Protein AF-A0A6F9EFD5-F1 (afdb_monomer_lite)

Organism: NCBI:txid2055160

InterPro domains:
  IPR036928 Amidase signature (AS) superfamily [G3DSA:3.90.1300.10] (2-89)
  IPR036928 Amidase signature (AS) superfamily [SSF75304] (5-78)

Sequence (106 aa):
MTDYMTVLEMLSALERGTMTREELATRVWERLDVLEPKVQAFLYVDPEAADRIADPPGSGPLSGIPVGVKDMIDVAGSRRPGVPAPITGCRPRTPHAWPSFGKPGR

Secondary structure (DSSP, 8-state):
---PPPHHHHHHHHHTTSS-HHHHHHHHHHHHHHHHHHH---S---TTHHHHHHSPPPSSTTTT------TTS--TTPPPTTS-S--TT-PPP--------PPPP-

pLDDT: mean 74.87, std 19.27, range [33.41, 96.94]

Structure (mmCIF, N/CA/C/O backbone):
data_AF-A0A6F9EFD5-F1
#
_entry.id   AF-A0A6F9EFD5-F1
#
loop_
_atom_site.group_PDB
_atom_site.id
_atom_site.type_symbol
_atom_site.label_atom_id
_atom_site.label_alt_id
_atom_site.label_comp_id
_atom_site.label_asym_id
_atom_site.label_entity_id
_atom_site.label_seq_id
_atom_site.pdbx_PDB_ins_code
_atom_site.Cartn_x
_atom_site.Cartn_y
_atom_site.Cartn_z
_atom_site.occupancy
_atom_site.B_iso_or_equiv
_atom_site.auth_seq_id
_atom_site.auth_comp_id
_atom_site.auth_asym_id
_atom_site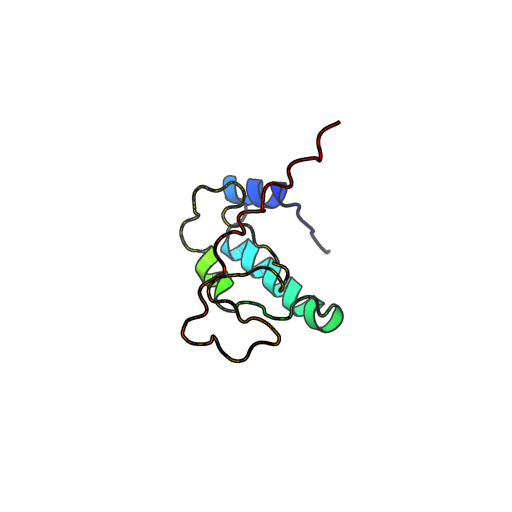.auth_atom_id
_atom_site.pdbx_PDB_model_num
ATOM 1 N N . MET A 1 1 ? -14.652 -13.085 -8.004 1.00 38.94 1 MET A N 1
ATOM 2 C CA . MET A 1 1 ? -15.399 -11.818 -8.135 1.00 38.94 1 MET A CA 1
ATOM 3 C C . MET A 1 1 ? -14.411 -10.715 -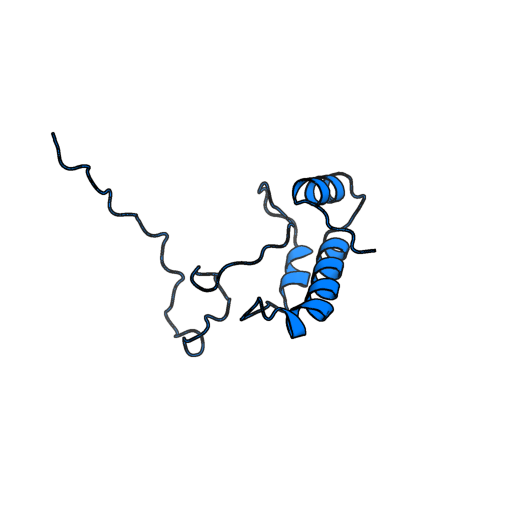7.818 1.00 38.94 1 MET A C 1
ATOM 5 O O . MET A 1 1 ? -13.810 -10.772 -6.756 1.00 38.94 1 MET A O 1
ATOM 9 N N . THR A 1 2 ? -14.083 -9.849 -8.775 1.00 49.97 2 THR A N 1
ATOM 10 C CA . THR A 1 2 ? -13.051 -8.825 -8.566 1.00 49.97 2 THR A CA 1
ATOM 11 C C . THR A 1 2 ? -13.709 -7.624 -7.904 1.00 49.97 2 THR A C 1
ATOM 13 O O . THR A 1 2 ? -14.320 -6.811 -8.590 1.00 49.97 2 THR A O 1
ATOM 16 N N . ASP A 1 3 ? -13.644 -7.561 -6.578 1.00 77.50 3 ASP A N 1
ATOM 17 C CA . ASP A 1 3 ? -14.157 -6.425 -5.815 1.00 77.50 3 ASP A CA 1
ATOM 18 C C . ASP A 1 3 ? -13.170 -5.261 -5.950 1.00 77.50 3 ASP A C 1
ATOM 20 O O . ASP A 1 3 ? -12.086 -5.257 -5.362 1.00 77.50 3 ASP A O 1
ATOM 24 N N . TYR A 1 4 ? -13.501 -4.316 -6.826 1.00 86.50 4 TYR A N 1
ATOM 25 C CA . TYR A 1 4 ? -12.779 -3.059 -6.953 1.00 86.50 4 TYR A CA 1
ATOM 26 C C . TYR A 1 4 ? -13.418 -2.046 -6.018 1.00 86.50 4 TYR A C 1
ATOM 28 O O . TYR A 1 4 ? -14.607 -1.774 -6.139 1.00 86.50 4 TYR A O 1
ATOM 36 N N . MET A 1 5 ? -12.612 -1.459 -5.140 1.00 91.75 5 MET A N 1
ATOM 37 C CA . MET A 1 5 ? -13.025 -0.331 -4.313 1.00 91.75 5 MET A CA 1
ATOM 38 C C . MET A 1 5 ? -12.446 0.963 -4.873 1.00 91.75 5 MET A C 1
ATOM 40 O O . MET A 1 5 ? -11.321 1.012 -5.377 1.00 91.75 5 MET A O 1
ATOM 44 N N . THR A 1 6 ? -13.214 2.029 -4.751 1.00 94.94 6 THR A N 1
ATOM 45 C CA . THR A 1 6 ? -12.743 3.397 -4.908 1.00 94.94 6 THR A CA 1
ATOM 46 C C . THR A 1 6 ? -11.935 3.826 -3.684 1.00 94.94 6 THR A C 1
ATOM 48 O O . THR A 1 6 ? -12.041 3.252 -2.599 1.00 94.94 6 THR A O 1
ATOM 51 N N . VAL A 1 7 ? -11.157 4.898 -3.833 1.00 93.94 7 VAL A N 1
ATOM 52 C CA . VAL A 1 7 ? -10.403 5.490 -2.716 1.00 93.94 7 VAL A CA 1
ATOM 53 C C . VAL A 1 7 ? -11.332 5.913 -1.572 1.00 93.94 7 VAL A C 1
ATOM 55 O O . VAL A 1 7 ? -10.992 5.723 -0.410 1.00 93.94 7 VAL A O 1
ATOM 58 N N . LEU A 1 8 ? -12.520 6.444 -1.883 1.00 94.44 8 LEU A N 1
ATOM 59 C CA . LEU A 1 8 ? -13.488 6.872 -0.868 1.00 94.44 8 LEU A CA 1
ATOM 60 C C . LEU A 1 8 ? -14.076 5.691 -0.089 1.00 94.44 8 LEU A C 1
ATOM 62 O O . LEU A 1 8 ? -14.258 5.792 1.122 1.00 94.44 8 LEU A O 1
ATOM 66 N N . GLU A 1 9 ? -14.344 4.571 -0.758 1.00 95.00 9 GLU A N 1
ATOM 67 C CA . GLU A 1 9 ? -14.815 3.350 -0.094 1.00 95.00 9 GLU A CA 1
ATOM 68 C C . GLU A 1 9 ? -13.735 2.766 0.816 1.00 95.00 9 GLU A C 1
ATOM 70 O O . GLU A 1 9 ? -14.033 2.416 1.956 1.00 95.00 9 GLU A O 1
ATOM 75 N N . MET A 1 10 ? -12.476 2.740 0.361 1.00 93.38 10 MET A N 1
ATOM 76 C CA . MET A 1 10 ? -11.348 2.319 1.197 1.00 93.38 10 MET A CA 1
ATOM 77 C C . MET A 1 10 ? -11.199 3.217 2.428 1.00 93.38 10 MET A C 1
ATOM 79 O O . MET A 1 10 ? -11.109 2.709 3.541 1.00 93.38 10 MET A O 1
ATOM 83 N N . LEU A 1 11 ? -11.223 4.543 2.248 1.00 92.12 11 LEU A N 1
ATOM 84 C CA . LEU A 1 11 ? -11.147 5.500 3.356 1.00 92.12 11 LEU A CA 1
ATOM 85 C C . LEU A 1 11 ? -12.284 5.282 4.355 1.00 92.12 11 LEU A C 1
ATOM 87 O O . LEU A 1 11 ? -12.026 5.144 5.547 1.00 92.12 11 LEU A O 1
ATOM 91 N N . SER A 1 12 ? -13.527 5.166 3.879 1.00 92.88 12 SER A N 1
ATOM 92 C CA . SER A 1 12 ? -14.666 4.951 4.772 1.00 92.88 12 SER A CA 1
ATOM 93 C C . SER A 1 12 ? -14.581 3.610 5.504 1.00 92.88 12 SER A C 1
ATOM 95 O O . SER A 1 12 ? -14.951 3.534 6.674 1.00 92.88 12 SER A O 1
ATOM 97 N N . ALA A 1 13 ? -14.072 2.558 4.856 1.00 92.50 13 ALA A N 1
ATOM 98 C CA . ALA A 1 13 ? -13.889 1.257 5.489 1.00 92.50 13 ALA A CA 1
ATOM 99 C C . ALA A 1 13 ? -12.819 1.287 6.594 1.00 92.50 13 ALA A C 1
ATOM 101 O O . ALA A 1 13 ? -13.023 0.682 7.649 1.00 92.50 13 ALA A O 1
ATOM 102 N N . LEU A 1 14 ? -11.724 2.024 6.374 1.00 89.88 14 LEU A N 1
ATOM 103 C CA . LEU A 1 14 ? -10.674 2.246 7.371 1.00 89.88 14 LEU A CA 1
ATOM 104 C C . LEU A 1 14 ? -11.181 3.098 8.545 1.00 89.88 14 LEU A C 1
ATOM 106 O O . LEU A 1 14 ? -10.943 2.755 9.698 1.00 89.88 14 LEU A O 1
ATOM 110 N N . GLU A 1 15 ? -11.914 4.182 8.271 1.00 90.00 15 GLU A N 1
ATOM 111 C CA . GLU A 1 15 ? -12.490 5.064 9.300 1.00 90.00 15 GLU A CA 1
ATOM 112 C C . GLU A 1 15 ? -13.523 4.348 10.176 1.00 90.00 15 GLU A C 1
ATOM 114 O O . GLU A 1 15 ? -13.575 4.559 11.387 1.00 90.00 15 GLU A O 1
ATOM 119 N N . ARG A 1 16 ? -14.348 3.488 9.569 1.00 92.38 16 ARG A N 1
ATOM 120 C CA . ARG A 1 16 ? -15.364 2.692 10.275 1.00 92.38 16 ARG A CA 1
ATOM 121 C C . ARG A 1 16 ? -14.782 1.458 10.966 1.00 92.38 16 ARG A C 1
ATOM 123 O O . ARG A 1 16 ? -15.513 0.795 11.696 1.00 92.38 16 ARG A O 1
ATOM 130 N N . GLY A 1 17 ? -13.516 1.119 10.709 1.00 90.69 17 GLY A N 1
ATOM 131 C CA . GLY A 1 17 ? -12.880 -0.099 11.212 1.00 90.69 17 GLY A CA 1
ATOM 132 C C . GLY A 1 17 ? -13.478 -1.392 10.648 1.00 90.69 17 GLY A C 1
ATOM 133 O O . GLY A 1 17 ? -13.282 -2.457 11.223 1.00 90.69 17 GLY A O 1
ATOM 134 N N . THR A 1 18 ? -14.224 -1.320 9.541 1.00 93.94 18 THR A N 1
ATOM 135 C CA . THR A 1 18 ? -14.762 -2.507 8.852 1.00 93.94 18 THR A CA 1
ATOM 136 C C . THR A 1 18 ? -13.704 -3.232 8.027 1.00 93.94 18 THR A C 1
ATOM 138 O O . THR A 1 18 ? -13.952 -4.336 7.555 1.00 93.94 18 THR A O 1
ATOM 141 N N . MET A 1 19 ? -12.560 -2.586 7.811 1.00 91.50 19 MET A N 1
ATOM 142 C CA . MET A 1 19 ? -11.379 -3.169 7.195 1.00 91.50 19 MET A CA 1
ATOM 143 C C . MET A 1 19 ? -10.146 -2.574 7.861 1.00 91.50 19 MET A C 1
ATOM 145 O O . MET A 1 19 ? -10.125 -1.375 8.158 1.00 91.50 19 MET A O 1
ATOM 149 N N . THR A 1 20 ? -9.124 -3.390 8.088 1.00 90.00 20 THR A N 1
ATOM 150 C CA . THR A 1 20 ? -7.844 -2.907 8.604 1.00 90.00 20 THR A CA 1
ATOM 151 C C . THR A 1 20 ? -6.910 -2.485 7.473 1.00 90.00 20 THR A C 1
ATOM 153 O O . THR A 1 20 ? -7.137 -2.727 6.284 1.00 90.00 20 THR A O 1
ATOM 156 N N . ARG A 1 21 ? -5.834 -1.802 7.847 1.00 86.75 21 ARG A N 1
ATOM 157 C CA . ARG A 1 21 ? -4.809 -1.324 6.916 1.00 86.75 21 ARG A CA 1
ATOM 158 C C . ARG A 1 21 ? -3.999 -2.480 6.350 1.00 86.75 21 ARG A C 1
ATOM 160 O O . ARG A 1 21 ? -3.693 -2.504 5.163 1.00 86.75 21 ARG A O 1
ATOM 167 N N . GLU A 1 22 ? -3.711 -3.448 7.204 1.00 88.19 22 GLU A N 1
ATOM 168 C CA . GLU A 1 22 ? -3.029 -4.690 6.876 1.00 88.19 22 GLU A CA 1
ATOM 169 C C . GLU A 1 22 ? -3.875 -5.487 5.882 1.00 88.19 22 GLU A C 1
ATOM 171 O O . GLU A 1 22 ? -3.370 -5.893 4.841 1.00 88.19 22 GLU A O 1
ATOM 176 N N . GLU A 1 23 ? -5.185 -5.606 6.125 1.00 90.25 23 GLU A N 1
ATOM 177 C CA . GLU A 1 23 ? -6.118 -6.242 5.189 1.00 90.25 23 GLU A CA 1
ATOM 178 C C . GLU A 1 23 ? -6.151 -5.529 3.829 1.00 90.25 23 GLU A C 1
ATOM 180 O O . GLU A 1 23 ? -6.146 -6.186 2.783 1.00 90.25 23 GLU A O 1
ATOM 185 N N . LEU A 1 24 ? -6.150 -4.189 3.819 1.00 90.19 24 LEU A N 1
ATOM 186 C CA . LEU A 1 24 ? -6.063 -3.412 2.582 1.00 90.19 24 LEU A CA 1
ATOM 187 C C . LEU A 1 24 ? -4.750 -3.688 1.835 1.00 90.19 24 LEU A C 1
ATOM 189 O O . LEU A 1 24 ? -4.772 -3.919 0.625 1.00 90.19 24 LEU A O 1
ATOM 193 N N . ALA A 1 25 ? -3.618 -3.680 2.542 1.00 88.38 25 ALA A N 1
ATOM 194 C CA . ALA A 1 25 ? -2.304 -3.936 1.964 1.00 88.38 25 ALA A CA 1
ATOM 195 C C . ALA A 1 25 ? -2.213 -5.351 1.381 1.00 88.38 25 ALA A C 1
ATOM 197 O O . ALA A 1 25 ? -1.817 -5.506 0.226 1.00 88.38 25 ALA A O 1
ATOM 198 N N . THR A 1 26 ? -2.645 -6.371 2.129 1.00 89.31 26 THR A N 1
ATOM 199 C CA . THR A 1 26 ? -2.679 -7.765 1.669 1.00 89.31 26 THR A CA 1
ATOM 200 C C . THR A 1 26 ? -3.510 -7.908 0.398 1.00 89.31 26 THR A C 1
ATOM 202 O O . THR A 1 26 ? -3.030 -8.482 -0.575 1.00 89.31 26 THR A O 1
ATOM 205 N N . ARG A 1 27 ? -4.707 -7.304 0.340 1.00 90.81 27 ARG A N 1
ATOM 206 C CA . ARG A 1 27 ? -5.550 -7.338 -0.869 1.00 90.81 27 ARG A CA 1
ATOM 207 C C . ARG A 1 27 ? -4.867 -6.720 -2.091 1.00 90.81 27 ARG A C 1
ATOM 209 O O . ARG A 1 27 ? -5.052 -7.202 -3.210 1.00 90.81 27 ARG A O 1
ATOM 216 N N . VAL A 1 28 ? -4.105 -5.640 -1.909 1.00 90.44 28 VAL A N 1
ATOM 217 C CA . VAL A 1 28 ? -3.352 -5.021 -3.011 1.00 90.44 28 VAL A CA 1
ATOM 218 C C . VAL A 1 28 ? -2.196 -5.911 -3.456 1.00 90.44 28 VAL A C 1
ATOM 220 O O . VAL A 1 28 ? -2.011 -6.072 -4.661 1.00 90.44 28 VAL A O 1
ATOM 223 N N . TRP A 1 29 ? -1.471 -6.528 -2.522 1.00 89.56 29 TRP A N 1
ATOM 224 C CA . TRP A 1 29 ? -0.382 -7.457 -2.832 1.00 89.56 29 TRP A CA 1
ATOM 225 C C . TRP A 1 29 ? -0.856 -8.693 -3.589 1.00 89.56 29 TRP A C 1
ATOM 227 O O . TRP A 1 29 ? -0.336 -8.974 -4.664 1.00 89.56 29 TRP A O 1
ATOM 237 N N . GLU A 1 30 ? -1.910 -9.358 -3.114 1.00 91.12 30 GLU A N 1
ATOM 238 C CA . GLU A 1 30 ? -2.504 -10.515 -3.800 1.00 91.12 30 GLU A CA 1
ATOM 239 C C . GLU A 1 30 ? -2.904 -10.173 -5.241 1.00 91.12 30 GLU A C 1
ATOM 241 O O . GLU A 1 30 ? -2.739 -10.960 -6.177 1.00 91.12 30 GLU A O 1
ATOM 246 N N . ARG A 1 31 ? -3.424 -8.960 -5.443 1.00 91.94 31 ARG A N 1
ATOM 247 C CA . ARG A 1 31 ? -3.783 -8.472 -6.769 1.00 91.94 31 ARG A CA 1
ATOM 248 C C . ARG A 1 31 ? -2.551 -8.197 -7.632 1.00 91.94 31 ARG A C 1
ATOM 250 O O . ARG A 1 31 ? -2.582 -8.487 -8.831 1.00 91.94 31 ARG A O 1
ATOM 257 N N . LEU A 1 32 ? -1.511 -7.612 -7.048 1.00 91.31 32 LEU A N 1
ATOM 258 C CA . LEU A 1 32 ? -0.258 -7.315 -7.729 1.00 91.31 32 LEU A CA 1
ATOM 259 C C . LEU A 1 32 ? 0.419 -8.612 -8.189 1.00 91.31 32 LEU A C 1
ATOM 261 O O . LEU A 1 32 ? 0.757 -8.713 -9.364 1.00 91.31 32 LEU A O 1
ATOM 265 N N . ASP A 1 33 ? 0.476 -9.640 -7.343 1.00 91.88 33 ASP A N 1
ATOM 266 C CA . ASP A 1 33 ? 1.059 -10.949 -7.671 1.00 91.88 33 ASP A CA 1
ATOM 267 C C . ASP A 1 33 ? 0.389 -11.618 -8.882 1.00 91.88 33 ASP A C 1
ATOM 269 O O . ASP A 1 33 ? 1.045 -12.241 -9.719 1.00 91.88 33 ASP A O 1
ATOM 273 N N . VAL A 1 34 ? -0.931 -11.467 -9.019 1.00 94.25 34 VAL A N 1
ATOM 274 C CA . VAL A 1 34 ? -1.694 -12.073 -10.122 1.00 94.25 34 VAL A CA 1
ATOM 275 C C . VAL A 1 34 ? -1.568 -11.285 -11.430 1.00 94.25 34 VAL A C 1
ATOM 277 O O . VAL A 1 34 ? -1.635 -11.872 -12.520 1.00 94.25 34 VAL A O 1
ATOM 280 N N . LEU A 1 35 ? -1.462 -9.956 -11.350 1.00 93.31 35 LEU A N 1
ATOM 281 C CA . LEU A 1 35 ? -1.557 -9.074 -12.516 1.00 93.31 35 LEU A CA 1
ATOM 282 C C . LEU A 1 35 ? -0.210 -8.587 -13.024 1.00 93.31 35 LEU A C 1
ATOM 284 O O . LEU A 1 35 ? -0.063 -8.432 -14.235 1.00 93.31 35 LEU A O 1
ATOM 288 N N . GLU A 1 36 ? 0.767 -8.370 -12.153 1.00 94.12 36 GLU A N 1
ATOM 289 C CA . GLU A 1 36 ? 2.055 -7.806 -12.545 1.00 94.12 36 GLU A CA 1
ATOM 290 C C . GLU A 1 36 ? 2.810 -8.664 -13.573 1.00 94.12 36 GLU A C 1
ATOM 292 O O . GLU A 1 36 ? 3.306 -8.089 -14.543 1.00 94.12 36 GLU A O 1
ATOM 297 N N . PRO A 1 37 ? 2.786 -10.016 -13.520 1.00 94.62 37 PRO A N 1
ATOM 298 C CA . PRO A 1 37 ? 3.375 -10.847 -14.575 1.00 94.62 37 PRO A CA 1
ATOM 299 C C . PRO A 1 37 ? 2.744 -10.664 -15.966 1.00 94.62 37 PRO A C 1
ATOM 301 O O . PRO A 1 37 ? 3.320 -11.098 -16.960 1.00 94.62 37 PRO A O 1
ATOM 304 N N . LYS A 1 38 ? 1.545 -10.071 -16.048 1.00 96.94 38 LYS A N 1
ATOM 305 C CA . LYS A 1 38 ? 0.776 -9.891 -17.292 1.00 96.94 38 LYS A CA 1
ATOM 306 C C . LYS A 1 38 ? 0.753 -8.442 -17.766 1.00 96.94 38 LYS A C 1
ATOM 308 O O . LYS A 1 38 ? 0.766 -8.199 -18.966 1.00 96.94 38 LYS A O 1
ATOM 313 N N . VAL A 1 39 ? 0.639 -7.499 -16.831 1.00 96.19 39 VAL A N 1
ATOM 314 C CA . VAL A 1 39 ? 0.484 -6.065 -17.114 1.00 96.19 39 VAL A CA 1
ATOM 315 C C . VAL A 1 39 ? 1.837 -5.361 -17.132 1.00 96.19 39 VAL A C 1
ATOM 317 O O . VAL A 1 39 ? 2.013 -4.447 -17.933 1.00 96.19 39 VAL A O 1
ATOM 320 N N . GLN A 1 40 ? 2.780 -5.803 -16.292 1.00 93.62 40 GLN A N 1
ATOM 321 C CA . GLN A 1 40 ? 4.120 -5.226 -16.167 1.00 93.62 40 GLN A CA 1
ATOM 322 C C . GLN A 1 40 ? 4.069 -3.707 -15.920 1.00 93.62 40 GLN A C 1
ATOM 324 O O . GLN A 1 40 ? 4.693 -2.920 -16.636 1.00 93.62 40 GLN A O 1
ATOM 329 N N . ALA A 1 41 ? 3.249 -3.283 -14.954 1.00 92.06 41 ALA A N 1
ATOM 330 C CA . ALA A 1 41 ? 2.991 -1.872 -14.684 1.00 92.06 41 ALA A CA 1
ATOM 331 C C . ALA A 1 41 ? 4.076 -1.218 -13.815 1.00 92.06 41 ALA A C 1
ATOM 333 O O . ALA A 1 41 ? 4.237 0.005 -13.864 1.00 92.06 41 ALA A O 1
ATOM 334 N N . PHE A 1 42 ? 4.804 -1.997 -13.013 1.00 90.69 42 PHE A N 1
ATOM 335 C CA . PHE A 1 42 ? 5.728 -1.491 -12.004 1.00 90.69 42 PHE A CA 1
ATOM 336 C C . PHE A 1 42 ? 7.176 -1.880 -12.317 1.00 90.69 42 PHE A C 1
ATOM 338 O O . PHE A 1 42 ? 7.529 -3.044 -12.456 1.00 90.69 42 PHE A O 1
ATOM 345 N N . LEU A 1 43 ? 8.066 -0.883 -12.351 1.00 88.94 43 LEU A N 1
ATOM 346 C CA . LEU A 1 43 ? 9.515 -1.114 -12.468 1.00 88.94 43 LEU A CA 1
ATOM 347 C C . LEU A 1 43 ? 10.179 -1.430 -11.121 1.00 88.94 43 LEU A C 1
ATOM 349 O O . LEU A 1 43 ? 11.268 -2.002 -11.070 1.00 88.94 43 LEU A O 1
ATOM 353 N N . TYR A 1 44 ? 9.540 -1.008 -10.034 1.00 86.62 44 TYR A N 1
ATOM 354 C CA . TYR A 1 44 ? 9.955 -1.247 -8.663 1.00 86.62 44 TYR A CA 1
ATOM 355 C C . TYR A 1 44 ? 8.701 -1.300 -7.795 1.00 86.62 44 TYR A C 1
ATOM 357 O O . TYR A 1 44 ? 7.873 -0.390 -7.852 1.00 86.62 44 TYR A O 1
ATOM 365 N N . VAL A 1 45 ? 8.585 -2.357 -6.999 1.00 87.31 45 VAL A N 1
ATOM 366 C CA . VAL A 1 45 ? 7.587 -2.474 -5.938 1.00 87.31 45 VAL A CA 1
ATOM 367 C C . VAL A 1 45 ? 8.359 -2.585 -4.638 1.00 87.31 45 VAL A C 1
ATOM 369 O O . VAL A 1 45 ? 9.320 -3.348 -4.546 1.00 87.31 45 VAL A O 1
ATOM 372 N N . ASP A 1 46 ? 7.983 -1.769 -3.665 1.00 84.12 46 ASP A N 1
ATOM 373 C CA . ASP A 1 46 ? 8.696 -1.676 -2.406 1.00 84.12 46 ASP A CA 1
ATOM 374 C C . ASP A 1 46 ? 8.274 -2.804 -1.448 1.00 84.12 46 ASP A C 1
ATOM 376 O O . ASP A 1 46 ? 7.115 -2.820 -1.029 1.00 84.12 46 ASP A O 1
ATOM 380 N N . PRO A 1 47 ? 9.169 -3.747 -1.094 1.00 77.81 47 PRO A N 1
ATOM 381 C CA . PRO A 1 47 ? 8.800 -4.922 -0.304 1.00 77.81 47 PRO A CA 1
ATOM 382 C C . PRO A 1 47 ? 8.425 -4.575 1.144 1.00 77.81 47 PRO A C 1
ATOM 384 O O . PRO A 1 47 ? 7.631 -5.283 1.751 1.00 77.81 47 PRO A O 1
ATOM 387 N N . GLU A 1 48 ? 8.935 -3.461 1.675 1.00 78.00 48 GLU A N 1
ATOM 388 C CA . GLU A 1 48 ? 8.666 -2.985 3.042 1.00 78.00 48 GLU A CA 1
ATOM 389 C C . GLU A 1 48 ? 7.441 -2.051 3.115 1.00 78.00 48 GLU A C 1
ATOM 391 O O . GLU A 1 48 ? 7.107 -1.509 4.171 1.00 78.00 48 GLU A O 1
ATOM 396 N N . ALA A 1 49 ? 6.742 -1.819 1.996 1.00 77.88 49 ALA A N 1
ATOM 397 C CA . ALA A 1 49 ? 5.594 -0.913 1.964 1.00 77.88 49 ALA A CA 1
ATOM 398 C C . ALA A 1 49 ? 4.434 -1.394 2.847 1.00 77.88 49 ALA A C 1
ATOM 400 O O . ALA A 1 49 ? 3.716 -0.567 3.406 1.00 77.88 49 ALA A O 1
ATOM 401 N N . ALA A 1 50 ? 4.257 -2.714 2.981 1.00 73.06 50 ALA A N 1
ATOM 402 C CA . ALA A 1 50 ? 3.227 -3.295 3.840 1.00 73.06 50 ALA A CA 1
ATOM 403 C C . ALA A 1 50 ? 3.479 -2.987 5.322 1.00 73.06 50 ALA A C 1
ATOM 405 O O . ALA A 1 50 ? 2.556 -2.582 6.026 1.00 73.06 50 ALA A O 1
ATOM 406 N N . ASP A 1 51 ? 4.729 -3.097 5.771 1.00 70.69 51 ASP A N 1
ATOM 407 C CA . ASP A 1 51 ? 5.098 -2.870 7.171 1.00 70.69 51 ASP A CA 1
ATOM 408 C C . ASP A 1 51 ? 4.881 -1.404 7.571 1.00 70.69 51 ASP A C 1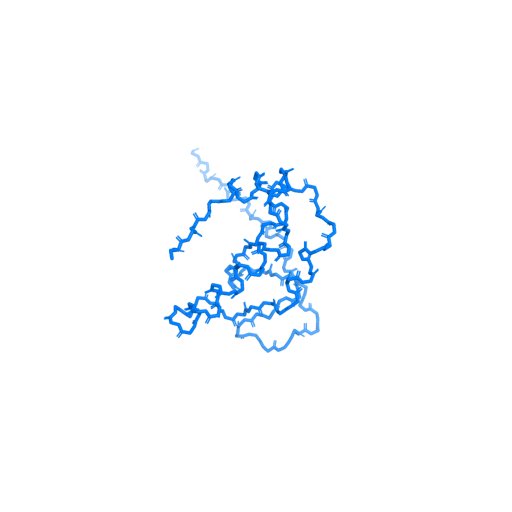
ATOM 410 O O . ASP A 1 51 ? 4.386 -1.103 8.654 1.00 70.69 51 ASP A O 1
ATOM 414 N N . ARG A 1 52 ? 5.150 -0.473 6.647 1.00 74.94 52 ARG A N 1
ATOM 415 C CA . ARG A 1 52 ? 4.944 0.970 6.864 1.00 74.94 52 ARG A CA 1
ATOM 416 C C . ARG A 1 52 ? 3.481 1.405 6.827 1.00 74.94 52 ARG A C 1
ATOM 418 O O . ARG A 1 52 ? 3.162 2.506 7.267 1.00 74.94 52 ARG A O 1
ATOM 425 N N . ILE A 1 53 ? 2.584 0.576 6.296 1.00 70.25 53 ILE A N 1
ATOM 426 C CA . ILE A 1 53 ? 1.139 0.839 6.327 1.00 70.25 53 ILE A CA 1
ATOM 427 C C . ILE A 1 53 ? 0.565 0.624 7.741 1.00 70.25 53 ILE A C 1
ATOM 429 O O . ILE A 1 53 ? -0.407 1.299 8.099 1.00 70.25 53 ILE A O 1
ATOM 433 N N . ALA A 1 54 ? 1.179 -0.266 8.531 1.00 61.69 54 ALA A N 1
ATOM 434 C CA . ALA A 1 54 ? 0.807 -0.549 9.918 1.00 61.69 54 ALA A CA 1
ATOM 435 C C . ALA A 1 54 ? 1.282 0.535 10.909 1.00 61.69 54 ALA A C 1
ATOM 437 O O . ALA A 1 54 ? 0.730 0.657 12.005 1.00 61.69 54 ALA A O 1
ATOM 438 N N . ASP A 1 55 ? 2.268 1.355 10.526 1.00 64.69 55 ASP A N 1
ATOM 439 C CA . ASP A 1 55 ? 2.678 2.521 11.310 1.00 64.69 55 ASP A CA 1
ATOM 440 C C . ASP A 1 55 ? 1.544 3.558 11.404 1.00 64.69 55 ASP A C 1
ATOM 442 O O . ASP A 1 55 ? 0.721 3.692 10.484 1.00 64.69 55 ASP A O 1
ATOM 446 N N . PRO A 1 56 ? 1.470 4.321 12.515 1.00 60.12 56 PRO A N 1
ATOM 447 C CA . PRO A 1 56 ? 0.389 5.263 12.723 1.00 60.12 56 PRO A CA 1
ATOM 448 C C . PRO A 1 56 ? 0.304 6.248 11.546 1.00 60.12 56 PRO A C 1
ATOM 450 O O . PRO A 1 56 ? 1.301 6.877 11.179 1.00 60.12 56 PRO A O 1
ATOM 453 N N . PRO A 1 57 ? -0.890 6.402 10.950 1.00 64.19 57 PRO A N 1
ATOM 454 C CA . PRO A 1 57 ? -1.094 7.289 9.817 1.00 64.19 57 PRO A CA 1
ATOM 455 C C . PRO A 1 57 ? -0.631 8.712 10.113 1.00 64.19 57 PRO A C 1
ATOM 457 O O . PRO A 1 57 ? -0.995 9.290 11.137 1.00 64.19 57 PRO A O 1
ATOM 460 N N . GLY A 1 58 ? 0.034 9.345 9.146 1.00 65.56 58 GLY A N 1
ATOM 461 C CA . GLY A 1 58 ? 0.047 10.808 9.097 1.00 65.56 58 GLY A CA 1
ATOM 462 C C . GLY A 1 58 ? -1.388 11.352 9.016 1.00 65.56 58 GLY A C 1
ATOM 463 O O . GLY A 1 58 ? -2.290 10.666 8.544 1.00 65.56 58 GLY A O 1
ATOM 464 N N . SER A 1 59 ? -1.635 12.595 9.418 1.00 74.88 59 SER A N 1
ATOM 465 C CA . SER A 1 59 ? -2.984 13.197 9.446 1.00 74.88 59 SER A CA 1
ATOM 466 C C . SER A 1 59 ? -3.540 13.618 8.069 1.00 74.88 59 SER A C 1
ATOM 468 O O . SER A 1 59 ? -4.420 14.472 7.980 1.00 74.88 59 SER A O 1
ATOM 470 N N . GLY A 1 60 ? -3.010 13.061 6.977 1.00 83.44 60 GLY A N 1
ATOM 471 C CA . GLY A 1 60 ? -3.364 13.445 5.610 1.00 83.44 60 GLY A CA 1
ATOM 472 C C . GLY A 1 60 ? -4.658 12.799 5.086 1.00 83.44 60 GLY A C 1
ATOM 473 O O . GLY A 1 60 ? -5.063 11.742 5.563 1.00 83.44 60 GLY A O 1
ATOM 474 N N . PRO A 1 61 ? -5.278 13.371 4.037 1.00 87.44 61 PRO A N 1
ATOM 475 C CA . PRO A 1 61 ? -6.559 12.897 3.495 1.00 87.44 61 PRO A CA 1
ATOM 476 C C . PRO A 1 61 ? -6.499 11.521 2.809 1.00 87.44 61 PRO A C 1
ATOM 478 O O . PRO A 1 61 ? -7.533 10.907 2.586 1.00 87.44 61 PRO A O 1
ATOM 481 N N . LEU A 1 62 ? -5.305 11.036 2.453 1.00 88.31 62 LEU A N 1
ATOM 482 C CA . LEU A 1 62 ? -5.085 9.719 1.834 1.00 88.31 62 LEU A CA 1
ATOM 483 C C . LEU A 1 62 ? -4.337 8.766 2.769 1.00 88.31 62 LEU A C 1
ATOM 485 O O . LEU A 1 62 ? -3.626 7.865 2.328 1.00 88.31 62 LEU A O 1
ATOM 489 N N . SER A 1 63 ? -4.419 9.008 4.072 1.00 85.38 63 SER A N 1
ATOM 490 C CA . SER A 1 63 ? -3.580 8.291 5.015 1.00 85.38 63 SER A CA 1
ATOM 491 C C . SER A 1 63 ? -3.955 6.815 5.127 1.00 85.38 63 SER A C 1
ATOM 493 O O . SER A 1 63 ? -5.089 6.476 5.454 1.00 85.38 63 SER A O 1
ATOM 495 N N . GLY A 1 64 ? -2.979 5.936 4.890 1.00 84.44 64 GLY A N 1
ATOM 496 C CA . GLY A 1 64 ? -3.185 4.485 4.841 1.00 84.44 64 GLY A CA 1
ATOM 497 C C . GLY A 1 64 ? -3.689 3.960 3.492 1.00 84.44 64 GLY A C 1
ATOM 498 O O . GLY A 1 64 ? -3.944 2.766 3.381 1.00 84.44 64 GLY A O 1
ATOM 499 N N . ILE A 1 65 ? -3.821 4.813 2.468 1.00 89.69 65 ILE A N 1
ATOM 500 C CA . ILE A 1 65 ? -4.215 4.389 1.119 1.00 89.69 65 ILE A CA 1
ATOM 501 C C . ILE A 1 65 ? -2.968 4.068 0.275 1.00 89.69 65 ILE A C 1
ATOM 503 O O . ILE A 1 65 ? -2.093 4.928 0.136 1.00 89.69 65 ILE A O 1
ATOM 507 N N . PRO A 1 66 ? -2.877 2.869 -0.331 1.00 89.31 66 PRO A N 1
ATOM 508 C CA . PRO A 1 66 ? -1.775 2.505 -1.215 1.00 89.31 66 PRO A CA 1
ATOM 509 C C . PRO A 1 66 ? -1.848 3.270 -2.542 1.00 89.31 66 PRO A C 1
ATOM 511 O O . PRO A 1 66 ? -2.919 3.427 -3.132 1.00 89.31 66 PRO A 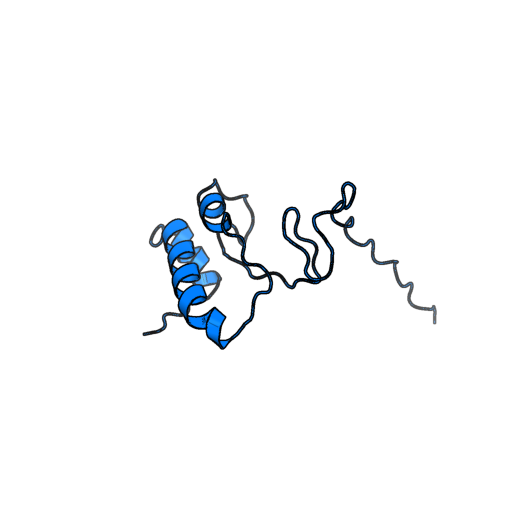O 1
ATOM 514 N N . VAL A 1 67 ? -0.694 3.722 -3.040 1.00 89.69 67 VAL A N 1
ATOM 515 C CA . VAL A 1 67 ? -0.589 4.494 -4.286 1.00 89.69 67 VAL A CA 1
ATOM 516 C C . VAL A 1 67 ? 0.561 3.999 -5.159 1.00 89.69 67 VAL A C 1
ATOM 518 O O . VAL A 1 67 ? 1.652 3.712 -4.674 1.00 89.69 67 VAL A O 1
ATOM 521 N N . GLY A 1 68 ? 0.324 3.938 -6.469 1.00 90.25 68 GLY A N 1
ATOM 522 C CA . GLY A 1 68 ? 1.377 3.753 -7.465 1.00 90.25 68 GLY A CA 1
ATOM 523 C C . GLY A 1 68 ? 1.946 5.104 -7.892 1.00 90.25 68 GLY A C 1
ATOM 524 O O . GLY A 1 68 ? 1.190 6.017 -8.225 1.00 90.25 68 GLY A O 1
ATOM 525 N N . VAL A 1 69 ? 3.272 5.237 -7.901 1.00 90.31 69 VAL A N 1
ATOM 526 C CA . VAL A 1 69 ? 3.957 6.476 -8.294 1.00 90.31 69 VAL A CA 1
ATOM 527 C C . VAL A 1 69 ? 4.717 6.248 -9.592 1.00 90.31 69 VAL A C 1
ATOM 529 O O . VAL A 1 69 ? 5.445 5.269 -9.735 1.00 90.31 69 VAL A O 1
ATOM 532 N N . LYS A 1 70 ? 4.559 7.167 -10.550 1.00 87.25 70 LYS A N 1
ATOM 533 C CA . LYS A 1 70 ? 5.306 7.118 -11.808 1.00 87.25 70 LYS A CA 1
ATOM 534 C C . LYS A 1 70 ? 6.801 7.314 -11.544 1.00 87.25 70 LYS A C 1
ATOM 536 O O . LYS A 1 70 ? 7.185 8.256 -10.863 1.00 87.25 70 LYS A O 1
ATOM 541 N N . ASP A 1 71 ? 7.631 6.488 -12.166 1.00 82.88 71 ASP A N 1
ATOM 542 C CA . ASP A 1 71 ? 9.095 6.417 -12.022 1.00 82.88 71 ASP A CA 1
ATOM 543 C C . ASP A 1 71 ? 9.872 7.722 -12.298 1.00 82.88 71 ASP A C 1
ATOM 545 O O . ASP A 1 71 ? 10.989 7.920 -11.811 1.00 82.88 71 ASP A O 1
ATOM 549 N N . MET A 1 72 ? 9.294 8.646 -13.065 1.00 84.00 72 MET A N 1
ATOM 550 C CA . MET A 1 72 ? 9.875 9.978 -13.254 1.00 84.00 72 MET A CA 1
ATOM 551 C C . MET A 1 72 ? 9.840 10.834 -11.977 1.00 84.00 72 MET A C 1
ATOM 553 O O . MET A 1 72 ? 10.677 11.732 -11.831 1.00 84.00 72 MET A O 1
ATOM 557 N N . ILE A 1 73 ? 8.913 10.550 -11.061 1.00 85.12 73 ILE A N 1
ATOM 558 C CA . ILE A 1 73 ? 8.723 11.268 -9.800 1.00 85.12 73 ILE A CA 1
ATOM 559 C C . ILE A 1 73 ? 9.736 10.749 -8.774 1.00 85.12 73 ILE A C 1
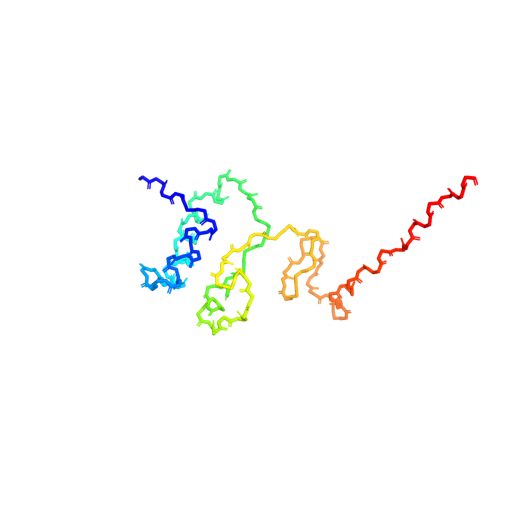ATOM 561 O O . ILE A 1 73 ? 9.884 9.546 -8.576 1.00 85.12 73 ILE A O 1
ATOM 565 N N . ASP A 1 74 ? 10.443 11.667 -8.114 1.00 80.94 74 ASP A N 1
ATOM 566 C CA . ASP A 1 74 ? 11.367 11.317 -7.034 1.00 80.94 74 ASP A CA 1
ATOM 567 C C . ASP A 1 74 ? 10.603 10.797 -5.811 1.00 80.94 74 ASP A C 1
ATOM 569 O O . ASP A 1 74 ? 9.846 11.537 -5.184 1.00 80.94 74 ASP A O 1
ATOM 573 N N . VAL A 1 75 ? 10.859 9.544 -5.430 1.00 82.06 75 VAL A N 1
ATOM 574 C CA . VAL A 1 75 ? 10.416 8.967 -4.155 1.00 82.06 75 VAL A CA 1
ATOM 575 C C . VAL A 1 75 ? 11.652 8.645 -3.324 1.00 82.06 75 VAL A C 1
ATOM 577 O O . VAL A 1 75 ? 12.510 7.861 -3.739 1.00 82.06 75 VAL A O 1
ATOM 580 N N . ALA A 1 76 ? 11.771 9.276 -2.156 1.00 80.06 76 ALA A N 1
ATOM 581 C CA . ALA A 1 76 ? 12.910 9.074 -1.268 1.00 80.06 76 ALA A CA 1
ATOM 582 C C . ALA A 1 76 ? 13.034 7.592 -0.866 1.00 80.06 76 ALA A C 1
ATOM 584 O O . ALA A 1 76 ? 12.050 6.969 -0.477 1.00 80.06 76 ALA A O 1
ATOM 585 N N . GLY A 1 77 ? 14.240 7.028 -0.978 1.00 73.75 77 GLY A N 1
ATOM 586 C CA . GLY A 1 77 ? 14.510 5.620 -0.661 1.00 73.75 77 GLY A CA 1
ATOM 587 C C . GLY A 1 77 ? 14.102 4.610 -1.741 1.00 73.75 77 GLY A C 1
ATOM 588 O O . GLY A 1 77 ? 14.471 3.448 -1.630 1.00 73.75 77 GLY A O 1
ATOM 589 N N . SER A 1 78 ? 13.405 5.025 -2.804 1.00 68.75 78 SER A N 1
ATOM 590 C CA . SER A 1 78 ? 13.058 4.129 -3.917 1.00 68.75 78 SER A CA 1
ATOM 591 C C . SER A 1 78 ? 14.208 3.954 -4.915 1.00 68.75 78 SER A C 1
ATOM 593 O O . SER A 1 78 ? 15.059 4.835 -5.087 1.00 68.75 78 SER A O 1
ATOM 595 N N . ARG A 1 79 ? 14.217 2.821 -5.628 1.00 64.81 79 ARG A N 1
ATOM 596 C CA . ARG A 1 79 ? 15.147 2.589 -6.739 1.00 64.81 79 ARG A CA 1
ATOM 597 C C . ARG A 1 79 ? 14.658 3.315 -7.995 1.00 64.81 79 ARG A C 1
ATOM 599 O O . ARG A 1 79 ? 13.607 2.972 -8.528 1.00 64.81 79 ARG A O 1
ATOM 606 N N . ARG A 1 80 ? 15.454 4.250 -8.531 1.00 58.41 80 ARG A N 1
ATOM 607 C CA . ARG A 1 80 ? 15.205 4.823 -9.867 1.00 58.41 80 ARG A CA 1
ATOM 608 C C . ARG A 1 80 ? 15.648 3.849 -10.974 1.00 58.41 80 ARG A C 1
ATOM 610 O O . ARG A 1 80 ? 16.812 3.445 -10.988 1.00 58.41 80 ARG A O 1
ATOM 617 N N . PRO A 1 81 ? 14.778 3.503 -11.937 1.00 52.03 81 PRO A N 1
ATOM 618 C CA . PRO A 1 81 ? 15.175 2.778 -13.143 1.00 52.03 81 PRO A CA 1
ATOM 619 C C . PRO A 1 81 ? 16.150 3.612 -13.992 1.00 52.03 81 PRO A C 1
ATOM 621 O O . PRO A 1 81 ? 15.962 4.815 -14.154 1.00 52.03 81 PRO A O 1
ATOM 624 N N . GLY A 1 82 ? 17.205 2.991 -14.530 1.00 52.34 82 GLY A N 1
ATOM 625 C CA . GLY A 1 82 ? 18.179 3.657 -15.415 1.00 52.34 82 GLY A CA 1
ATOM 626 C C . GLY A 1 82 ? 19.273 4.481 -14.719 1.00 52.34 82 GLY A C 1
ATOM 627 O O . GLY A 1 82 ? 20.160 4.995 -15.394 1.00 52.34 82 GLY A O 1
ATOM 628 N N . VAL A 1 83 ? 19.261 4.565 -13.387 1.00 52.75 83 VAL A N 1
ATOM 629 C CA . VAL A 1 83 ? 20.360 5.120 -12.584 1.00 52.75 83 VAL A CA 1
ATOM 630 C C . VAL A 1 83 ? 20.988 3.956 -11.804 1.00 52.75 83 VAL A C 1
ATOM 632 O O . VAL A 1 83 ? 20.242 3.154 -11.234 1.00 52.75 83 VAL A O 1
ATOM 635 N N . PRO A 1 84 ? 22.327 3.785 -11.783 1.00 44.69 84 PRO A N 1
ATOM 636 C CA . PRO A 1 84 ? 22.959 2.816 -10.884 1.00 44.69 84 PRO A CA 1
ATOM 637 C C . PRO A 1 84 ? 22.596 3.128 -9.416 1.00 44.69 84 PRO A C 1
ATOM 639 O O . PRO A 1 84 ? 22.059 4.200 -9.140 1.00 44.69 84 PRO A O 1
ATOM 642 N N . ALA A 1 85 ? 22.839 2.175 -8.500 1.00 47.50 85 ALA A N 1
ATOM 643 C CA . ALA A 1 85 ? 22.589 2.263 -7.046 1.00 47.50 85 ALA A CA 1
ATOM 644 C C . ALA A 1 85 ? 22.730 3.695 -6.489 1.00 47.50 85 ALA A C 1
ATOM 646 O O . ALA A 1 85 ? 23.601 4.410 -6.991 1.00 47.50 85 ALA A O 1
ATOM 647 N N . PRO A 1 86 ? 21.919 4.117 -5.486 1.00 47.00 86 PRO A N 1
ATOM 648 C CA . PRO A 1 86 ? 21.785 5.522 -5.102 1.00 47.00 86 PRO A CA 1
ATOM 649 C C . PRO A 1 86 ? 23.160 6.165 -5.025 1.00 47.00 86 PRO A C 1
ATOM 651 O O . PRO A 1 86 ? 23.970 5.808 -4.170 1.00 47.00 86 PRO A O 1
ATOM 654 N N . ILE A 1 87 ? 23.452 7.058 -5.975 1.00 41.22 87 ILE A N 1
ATOM 655 C CA . ILE A 1 87 ? 24.730 7.752 -5.968 1.00 41.22 87 ILE A CA 1
ATOM 656 C C . ILE A 1 87 ? 24.784 8.508 -4.644 1.00 41.22 87 ILE A C 1
ATOM 658 O O . ILE A 1 87 ? 23.876 9.280 -4.325 1.00 41.22 87 ILE A O 1
ATOM 662 N N . THR A 1 88 ? 25.800 8.233 -3.831 1.00 37.84 88 THR A N 1
ATOM 663 C CA . THR A 1 88 ? 26.047 8.960 -2.587 1.00 37.84 88 THR A CA 1
ATOM 664 C C . THR A 1 88 ? 26.026 10.457 -2.905 1.00 37.84 88 THR A C 1
ATOM 666 O O . THR A 1 88 ? 26.901 10.950 -3.610 1.00 37.84 88 THR A O 1
ATOM 669 N N . GLY A 1 89 ? 24.985 11.169 -2.456 1.00 44.34 89 GLY A N 1
ATOM 670 C CA . GLY A 1 89 ? 24.770 12.591 -2.760 1.00 44.34 89 GLY A CA 1
ATOM 671 C C . GLY A 1 89 ? 23.549 12.929 -3.630 1.00 44.34 89 GLY A C 1
ATOM 672 O O . GLY A 1 89 ? 23.202 14.107 -3.715 1.00 44.34 89 GLY A O 1
ATOM 673 N N . CYS A 1 90 ? 22.839 11.950 -4.208 1.00 41.31 90 CYS A N 1
ATOM 674 C CA . CYS A 1 90 ? 21.542 12.196 -4.849 1.00 41.31 90 CYS A CA 1
ATOM 675 C C . CYS A 1 90 ? 20.478 12.448 -3.778 1.00 41.31 90 CYS A C 1
ATOM 677 O O . CYS A 1 90 ? 19.833 11.529 -3.276 1.00 41.31 90 CYS A O 1
ATOM 679 N N . ARG A 1 91 ? 20.298 13.712 -3.396 1.00 46.81 91 ARG A N 1
ATOM 680 C CA . ARG A 1 91 ? 19.112 14.118 -2.641 1.00 46.81 91 ARG A CA 1
ATOM 681 C C . ARG A 1 91 ? 17.905 14.111 -3.587 1.00 46.81 91 ARG A C 1
ATOM 683 O O . ARG A 1 91 ? 18.088 14.450 -4.760 1.00 46.81 91 ARG A O 1
ATOM 690 N N . PRO A 1 92 ? 16.691 13.765 -3.109 1.00 48.28 92 PRO A N 1
ATOM 691 C CA . PRO A 1 92 ? 15.466 14.051 -3.849 1.00 48.28 92 PRO A CA 1
ATOM 692 C C . PRO A 1 92 ? 15.547 15.493 -4.333 1.00 48.28 92 PRO A C 1
ATOM 694 O O . PRO A 1 92 ? 15.907 16.379 -3.547 1.00 48.28 92 PRO A O 1
ATOM 697 N N . ARG A 1 93 ? 15.311 15.722 -5.628 1.00 50.47 93 ARG A N 1
ATOM 698 C CA . ARG A 1 93 ? 15.351 17.079 -6.167 1.00 50.47 93 ARG A CA 1
ATOM 699 C C . ARG A 1 93 ? 14.363 17.891 -5.334 1.00 50.47 93 ARG A C 1
ATOM 701 O O . ARG A 1 93 ? 13.218 17.472 -5.166 1.00 50.47 93 ARG A O 1
ATOM 708 N N . THR A 1 94 ? 14.818 19.003 -4.757 1.00 44.12 94 THR A N 1
ATOM 709 C CA . THR A 1 94 ? 13.934 19.992 -4.128 1.00 44.12 94 THR A CA 1
ATOM 710 C C . THR A 1 94 ? 12.726 20.212 -5.035 1.00 44.12 94 THR A C 1
ATOM 712 O O . THR A 1 94 ? 12.905 20.140 -6.258 1.00 44.12 94 THR A O 1
ATOM 715 N N . PRO A 1 95 ? 11.517 20.472 -4.493 1.00 45.44 95 PRO A N 1
ATOM 716 C CA . PRO A 1 95 ? 10.376 20.748 -5.343 1.00 45.44 95 PRO A CA 1
ATOM 717 C C . PRO A 1 95 ? 10.794 21.879 -6.274 1.00 45.44 95 PRO A C 1
ATOM 719 O O . PRO A 1 95 ? 11.097 22.980 -5.823 1.00 45.44 95 PRO A O 1
ATOM 722 N N . HIS A 1 96 ? 10.905 21.543 -7.557 1.00 43.34 96 HIS A N 1
ATOM 723 C CA . HIS A 1 96 ? 10.919 22.445 -8.692 1.00 43.34 96 HIS A CA 1
ATOM 724 C C . HIS A 1 96 ? 10.140 23.712 -8.336 1.00 43.34 96 HIS A C 1
ATOM 726 O O . HIS A 1 96 ? 8.909 23.719 -8.338 1.00 43.34 96 HIS A O 1
ATOM 732 N N . ALA A 1 97 ? 10.874 24.777 -8.010 1.00 42.75 97 ALA A N 1
ATOM 733 C CA . ALA A 1 97 ? 10.377 26.120 -8.194 1.00 42.75 97 ALA A CA 1
ATOM 734 C C . ALA A 1 97 ? 10.138 26.224 -9.697 1.00 42.75 97 ALA A C 1
ATOM 736 O O . ALA A 1 97 ? 11.086 26.281 -10.481 1.00 42.75 97 ALA A O 1
ATOM 737 N N . TRP A 1 98 ? 8.877 26.122 -10.110 1.00 33.41 98 TRP A N 1
ATOM 738 C CA . TRP A 1 98 ? 8.509 26.432 -11.480 1.00 33.41 98 TRP A CA 1
ATOM 739 C C . TRP A 1 98 ? 8.966 27.875 -11.709 1.00 33.41 98 TRP A C 1
ATOM 741 O O . TRP A 1 98 ? 8.535 28.746 -10.946 1.00 33.41 98 TRP A O 1
ATOM 751 N N . PRO A 1 99 ? 9.862 28.169 -12.669 1.00 45.38 99 PRO A N 1
ATOM 752 C CA . PRO A 1 99 ? 10.136 29.555 -12.986 1.00 45.38 99 PRO A CA 1
ATOM 753 C C . PRO A 1 99 ? 8.799 30.158 -13.399 1.00 45.38 99 PRO A C 1
ATOM 755 O O . PRO A 1 99 ? 8.121 29.629 -14.282 1.00 45.38 99 PRO A O 1
ATOM 758 N N . SER A 1 100 ? 8.380 31.209 -12.699 1.00 50.94 100 SER A N 1
ATOM 759 C CA . SER A 1 100 ? 7.205 31.987 -13.056 1.00 50.94 100 SER A CA 1
ATOM 760 C C . SER A 1 100 ? 7.362 32.387 -14.519 1.00 50.94 100 SER A C 1
ATOM 762 O O . SER A 1 100 ? 8.140 33.284 -14.837 1.00 50.94 100 SER A O 1
ATOM 764 N N . PHE A 1 101 ? 6.670 31.703 -15.432 1.00 46.88 101 PHE A N 1
ATOM 765 C CA . PHE A 1 101 ? 6.535 32.180 -16.797 1.00 46.88 101 PHE A CA 1
ATOM 766 C C . PHE A 1 101 ? 5.653 33.419 -16.702 1.00 46.88 101 PHE A C 1
ATOM 768 O O . PHE A 1 101 ? 4.424 33.334 -16.699 1.00 46.88 101 PHE A O 1
ATOM 775 N N . GLY A 1 102 ? 6.292 34.578 -16.538 1.00 47.78 102 GLY A N 1
ATOM 776 C CA . GLY A 1 102 ? 5.642 35.856 -16.755 1.00 47.78 102 GLY A CA 1
ATOM 777 C C . GLY A 1 102 ? 5.012 35.799 -18.138 1.00 47.78 102 GLY A C 1
ATOM 778 O O . GLY A 1 102 ? 5.707 35.565 -19.128 1.00 47.78 102 GLY A O 1
ATOM 779 N N . LYS A 1 103 ? 3.685 35.934 -18.208 1.00 46.28 103 LYS A N 1
ATOM 780 C CA . LYS A 1 103 ? 3.013 36.100 -19.495 1.00 46.28 103 LYS A CA 1
ATOM 781 C C . LYS A 1 103 ? 3.647 37.317 -20.176 1.00 46.28 103 LYS A C 1
ATOM 783 O O . LYS A 1 103 ? 3.742 38.353 -19.513 1.00 46.28 103 LYS A O 1
ATOM 788 N N . PRO A 1 104 ? 4.095 37.222 -21.440 1.00 43.06 104 PRO A N 1
ATOM 789 C CA . PRO A 1 104 ? 4.575 38.400 -22.141 1.00 43.06 104 PRO A CA 1
ATOM 790 C C . PRO A 1 104 ? 3.438 39.424 -22.160 1.00 43.06 104 PRO A C 1
ATOM 792 O O . PRO A 1 104 ? 2.292 39.085 -22.476 1.00 43.06 104 PRO A O 1
ATOM 795 N N . GLY A 1 105 ? 3.760 40.635 -21.703 1.00 53.41 105 GLY A N 1
ATOM 796 C CA . GLY A 1 105 ? 2.837 41.757 -21.629 1.00 53.41 105 GLY A CA 1
ATOM 797 C C . GLY A 1 105 ? 2.174 42.012 -22.978 1.00 53.41 105 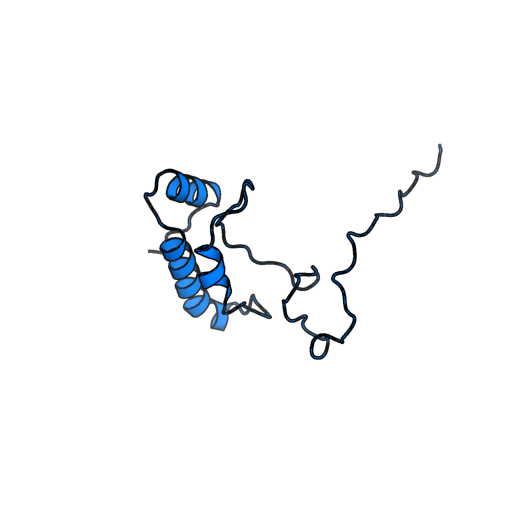GLY A C 1
ATOM 798 O O . GLY A 1 105 ? 2.775 41.792 -24.030 1.00 53.41 105 GLY A O 1
ATOM 799 N N . ARG A 1 106 ? 0.910 42.421 -22.908 1.00 51.31 106 ARG A N 1
ATOM 800 C CA . ARG A 1 106 ? 0.152 42.931 -24.045 1.00 51.31 106 ARG A CA 1
ATOM 801 C C . ARG A 1 106 ? 0.516 44.384 -24.306 1.00 51.31 106 ARG A C 1
ATOM 803 O O . ARG A 1 106 ? 0.761 45.087 -23.301 1.00 51.31 106 ARG A O 1
#

Foldseek 3Di:
DDDDDDLVRVLVCCVVVVAHLLRQVVSVVVVCVVPCVPPVPDPDDDPCVSVVLPPDFDPDPSTSPDDDDDLVADDPPTDRPPDPDPDVPPDRPDPPPPPPPDDPDD

Radius of gyration: 18.13 Å; chains: 1; bounding box: 41×55×37 Å